Protein AF-A0A7W7WRW4-F1 (afdb_monomer)

Structure (mmCIF, N/CA/C/O backbone):
data_AF-A0A7W7WRW4-F1
#
_entr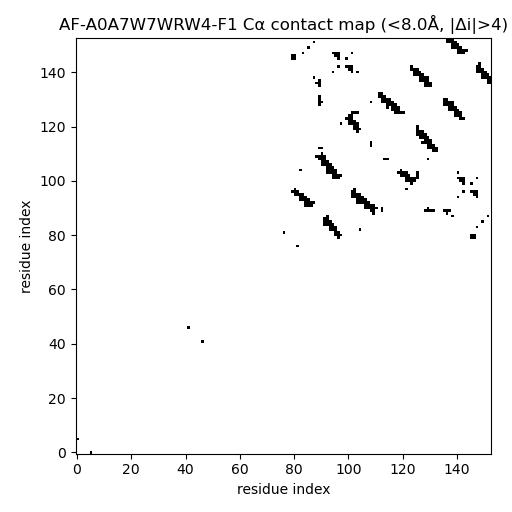y.id   AF-A0A7W7WRW4-F1
#
loop_
_atom_site.group_PDB
_atom_site.id
_atom_site.type_symbol
_atom_site.label_atom_id
_atom_site.label_alt_id
_atom_site.label_comp_id
_atom_site.label_asym_id
_atom_site.label_entity_id
_atom_site.label_seq_id
_atom_site.pdbx_PDB_ins_code
_atom_site.Cartn_x
_atom_site.Cartn_y
_atom_site.Cartn_z
_atom_site.occupancy
_atom_site.B_iso_or_equiv
_atom_site.auth_seq_id
_atom_site.auth_comp_id
_atom_site.auth_asym_id
_atom_site.auth_atom_id
_atom_site.pdbx_PDB_model_num
ATOM 1 N N . MET A 1 1 ? 1.438 12.163 57.488 1.00 60.84 1 MET A N 1
ATOM 2 C CA . MET A 1 1 ? 1.431 11.326 56.265 1.00 60.84 1 MET A CA 1
ATOM 3 C C . MET A 1 1 ? 2.659 10.436 56.265 1.00 60.84 1 MET A C 1
ATOM 5 O O . MET A 1 1 ? 3.763 10.930 56.456 1.00 60.84 1 MET A O 1
ATOM 9 N N . ASN A 1 2 ? 2.464 9.123 56.143 1.00 74.69 2 ASN A N 1
ATOM 10 C CA . ASN A 1 2 ? 3.529 8.139 56.331 1.00 74.69 2 ASN A CA 1
ATOM 11 C C . ASN A 1 2 ? 4.623 8.293 55.270 1.00 74.69 2 ASN A C 1
ATOM 13 O O . ASN A 1 2 ? 4.347 8.205 54.076 1.00 74.69 2 ASN A O 1
ATOM 17 N N . ARG A 1 3 ? 5.879 8.430 55.713 1.00 83.69 3 ARG A N 1
ATOM 18 C CA . ARG A 1 3 ? 7.082 8.480 54.858 1.00 83.69 3 ARG A CA 1
ATOM 19 C C . ARG A 1 3 ? 7.127 7.339 53.833 1.00 83.69 3 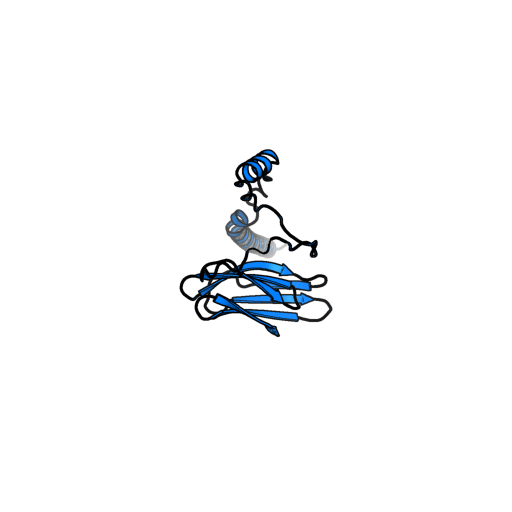ARG A C 1
ATOM 21 O O . ARG A 1 3 ? 7.593 7.524 52.721 1.00 83.69 3 ARG A O 1
ATOM 28 N N . ARG A 1 4 ? 6.573 6.177 54.193 1.00 84.25 4 ARG A N 1
ATOM 29 C CA . ARG A 1 4 ? 6.422 5.004 53.316 1.00 84.25 4 ARG A CA 1
ATOM 30 C C . ARG A 1 4 ? 5.489 5.245 52.124 1.00 84.25 4 ARG A C 1
ATOM 32 O O . ARG A 1 4 ? 5.795 4.788 51.034 1.00 84.25 4 ARG A O 1
ATOM 39 N N . PHE A 1 5 ? 4.395 5.981 52.315 1.00 89.75 5 PHE A N 1
ATOM 40 C CA . PHE A 1 5 ? 3.470 6.321 51.231 1.00 89.75 5 PHE A CA 1
ATOM 41 C C . PHE A 1 5 ? 4.104 7.322 50.260 1.00 89.75 5 PHE A C 1
ATOM 43 O O . PHE A 1 5 ? 4.031 7.132 49.053 1.00 89.75 5 PHE A O 1
ATOM 50 N N . LEU A 1 6 ? 4.813 8.331 50.781 1.00 88.75 6 LEU A N 1
ATOM 51 C CA . LEU A 1 6 ? 5.555 9.284 49.945 1.00 88.75 6 LEU A CA 1
ATOM 52 C C . LEU A 1 6 ? 6.641 8.596 49.106 1.00 88.75 6 LEU A C 1
ATOM 54 O O . LEU A 1 6 ? 6.777 8.899 47.927 1.00 88.75 6 LEU A O 1
ATOM 58 N N . LEU A 1 7 ? 7.371 7.638 49.686 1.00 91.75 7 LEU A N 1
ATOM 59 C CA . LEU A 1 7 ? 8.369 6.855 48.951 1.00 91.75 7 LEU A CA 1
ATOM 60 C C . LEU A 1 7 ? 7.734 5.950 47.885 1.00 91.75 7 LEU A C 1
ATOM 62 O O . LEU A 1 7 ? 8.290 5.823 46.799 1.00 91.75 7 LEU A O 1
ATOM 66 N N . ALA A 1 8 ? 6.566 5.363 48.163 1.00 89.62 8 ALA A N 1
ATOM 67 C CA . ALA A 1 8 ? 5.837 4.556 47.186 1.00 89.62 8 ALA A CA 1
ATOM 68 C C . ALA A 1 8 ? 5.360 5.399 45.991 1.00 89.62 8 ALA A C 1
ATOM 70 O O . ALA A 1 8 ? 5.565 5.006 44.845 1.00 89.62 8 ALA A O 1
ATOM 71 N N . VAL A 1 9 ? 4.795 6.583 46.247 1.00 93.88 9 VAL A N 1
ATOM 72 C CA . VAL A 1 9 ? 4.362 7.514 45.191 1.00 93.88 9 VAL A CA 1
ATOM 73 C C . VAL A 1 9 ? 5.556 8.019 44.379 1.00 93.88 9 VAL A C 1
ATOM 75 O O . VAL A 1 9 ? 5.494 8.036 43.154 1.00 93.88 9 VAL A O 1
ATOM 78 N N . ALA A 1 10 ? 6.664 8.375 45.037 1.00 93.12 10 ALA A N 1
ATOM 79 C CA . ALA A 1 10 ? 7.875 8.821 44.351 1.00 93.12 10 ALA A CA 1
ATOM 80 C C . ALA A 1 10 ? 8.469 7.721 43.457 1.00 93.12 10 ALA A C 1
ATOM 82 O O . ALA A 1 10 ? 8.785 7.980 42.299 1.00 93.12 10 ALA A O 1
ATOM 83 N N . GLY A 1 11 ? 8.567 6.486 43.960 1.00 94.38 11 GLY A N 1
ATOM 84 C CA . GLY A 1 11 ? 9.038 5.349 43.167 1.00 94.38 11 GLY A CA 1
ATOM 85 C C . GLY A 1 11 ? 8.133 5.057 41.969 1.00 94.38 11 GLY A C 1
ATOM 86 O O . GLY A 1 11 ? 8.624 4.813 40.869 1.00 94.38 11 GLY A O 1
ATOM 87 N N . TRP A 1 12 ? 6.815 5.153 42.157 1.00 96.69 12 TRP A N 1
ATOM 88 C CA . TRP A 1 12 ? 5.853 4.968 41.075 1.00 96.69 12 TRP A CA 1
ATOM 89 C C . TRP A 1 12 ? 5.984 6.043 39.986 1.00 96.69 12 TRP A C 1
ATOM 91 O O . TRP A 1 12 ? 6.015 5.709 38.804 1.00 96.69 12 TRP A O 1
ATOM 101 N N . LEU A 1 13 ? 6.149 7.316 40.365 1.00 96.69 13 LEU A N 1
ATOM 102 C CA . LEU A 1 13 ? 6.370 8.407 39.409 1.00 96.69 13 LEU A CA 1
ATOM 103 C C . LEU A 1 13 ? 7.666 8.231 38.612 1.00 96.69 13 LEU A C 1
ATOM 105 O O . LEU A 1 13 ? 7.680 8.482 37.409 1.00 96.69 13 LEU A O 1
ATOM 109 N N . VAL A 1 14 ? 8.740 7.763 39.254 1.00 95.25 14 VAL A N 1
ATOM 110 C CA . VAL A 1 14 ? 10.006 7.467 38.567 1.00 95.25 14 VAL A CA 1
ATOM 111 C C . VAL A 1 14 ? 9.819 6.351 37.538 1.00 95.25 14 VAL A C 1
ATOM 113 O O . VAL A 1 14 ? 10.270 6.491 36.403 1.00 95.25 14 VAL A O 1
ATOM 116 N N . ALA A 1 15 ? 9.116 5.275 37.896 1.00 91.94 15 ALA A N 1
ATOM 117 C CA . ALA A 1 15 ? 8.838 4.174 36.976 1.00 91.94 15 ALA A CA 1
ATOM 118 C C . ALA A 1 15 ? 7.971 4.617 35.784 1.00 91.94 15 ALA A C 1
ATOM 120 O O . ALA A 1 15 ? 8.282 4.289 34.639 1.00 91.94 15 ALA A O 1
ATOM 121 N N . ALA A 1 16 ? 6.923 5.408 36.037 1.00 94.06 16 ALA A N 1
ATOM 122 C CA . ALA A 1 16 ? 6.073 5.967 34.988 1.00 94.06 16 ALA A CA 1
ATOM 123 C C . ALA A 1 16 ? 6.863 6.891 34.043 1.00 94.06 16 ALA A C 1
ATOM 125 O O . ALA A 1 16 ? 6.727 6.809 32.820 1.00 94.06 16 ALA A O 1
ATOM 126 N N . GLY A 1 17 ? 7.738 7.734 34.600 1.00 95.44 17 GLY A N 1
ATOM 127 C CA . GLY A 1 17 ? 8.634 8.592 33.828 1.00 95.44 17 GLY A CA 1
ATOM 128 C C . GLY A 1 17 ? 9.591 7.795 32.941 1.00 95.44 17 GLY A C 1
ATOM 129 O O . GLY A 1 17 ? 9.711 8.092 31.754 1.00 95.44 17 GLY A O 1
ATOM 130 N N . ALA A 1 18 ? 10.211 6.745 33.486 1.00 92.50 18 ALA A N 1
ATOM 131 C CA . ALA A 1 18 ? 11.101 5.866 32.732 1.00 92.50 18 ALA A CA 1
ATOM 132 C C . ALA A 1 18 ? 10.375 5.190 31.558 1.00 92.50 18 ALA A C 1
ATOM 134 O O . ALA A 1 18 ? 10.859 5.253 30.431 1.00 92.50 18 ALA A O 1
ATOM 135 N N . ALA A 1 19 ? 9.183 4.630 31.791 1.00 90.94 19 ALA A N 1
ATOM 136 C CA . ALA A 1 19 ? 8.380 4.002 30.740 1.00 90.94 19 ALA A CA 1
ATOM 137 C C . ALA A 1 19 ? 8.010 4.990 29.616 1.00 90.94 19 ALA A C 1
ATOM 139 O O . ALA A 1 19 ? 8.104 4.661 28.433 1.00 90.94 19 ALA A O 1
ATOM 140 N N . THR A 1 20 ? 7.643 6.222 29.981 1.00 91.50 20 THR A N 1
ATOM 141 C CA . THR A 1 20 ? 7.282 7.274 29.017 1.00 91.50 20 THR A CA 1
ATOM 142 C C . THR A 1 20 ? 8.492 7.699 28.183 1.00 91.50 20 THR A C 1
ATOM 144 O O . THR A 1 20 ? 8.390 7.840 26.964 1.00 91.50 20 THR A O 1
ATOM 147 N N . ALA A 1 21 ? 9.659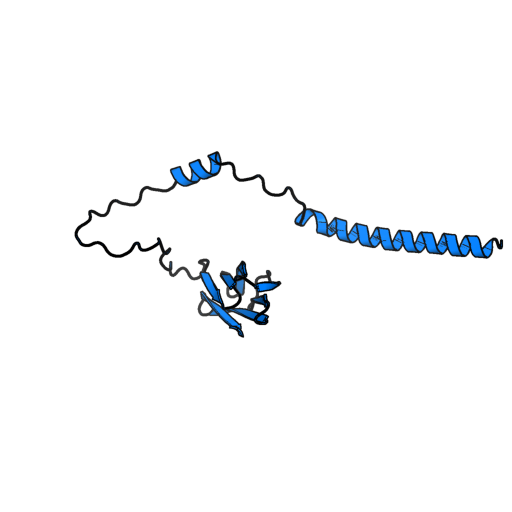 7.848 28.817 1.00 91.50 21 ALA A N 1
ATOM 148 C CA . ALA A 1 21 ? 10.904 8.185 28.134 1.00 91.50 21 ALA A CA 1
ATOM 149 C C . ALA A 1 21 ? 11.322 7.098 27.131 1.00 91.50 21 ALA A C 1
ATOM 151 O O . ALA A 1 21 ? 11.744 7.422 26.024 1.00 91.50 21 ALA A O 1
ATOM 152 N N . THR A 1 22 ? 11.150 5.818 27.474 1.00 89.81 22 THR A N 1
ATOM 153 C CA . THR A 1 22 ? 11.405 4.704 26.548 1.00 89.81 22 THR A CA 1
ATOM 154 C C . THR A 1 22 ? 10.479 4.752 25.331 1.00 89.81 22 THR A C 1
ATOM 156 O O . THR A 1 22 ? 10.948 4.586 24.207 1.00 89.81 22 THR A O 1
ATOM 159 N N . GLY A 1 23 ? 9.188 5.039 25.531 1.00 82.88 23 GLY A N 1
ATOM 160 C CA . GLY A 1 23 ? 8.236 5.212 24.430 1.00 82.88 23 GLY A CA 1
ATOM 161 C C . GLY A 1 23 ? 8.623 6.361 23.494 1.00 82.88 23 GLY A C 1
ATOM 162 O O . GLY A 1 23 ? 8.686 6.176 22.281 1.00 82.88 23 GLY A O 1
ATOM 163 N N . LEU A 1 24 ? 8.966 7.528 24.050 1.00 88.50 24 LEU A N 1
ATOM 164 C CA . LEU A 1 24 ? 9.425 8.681 23.266 1.00 88.50 24 LEU A CA 1
ATOM 165 C C . LEU A 1 24 ? 10.733 8.393 22.514 1.00 88.50 24 LEU A C 1
ATOM 167 O O . LEU A 1 24 ? 10.875 8.801 21.363 1.00 88.50 24 LEU A O 1
ATOM 171 N N . ALA A 1 25 ? 11.667 7.657 23.124 1.00 85.44 25 ALA A N 1
ATOM 172 C CA . ALA A 1 25 ? 12.902 7.245 22.464 1.00 85.44 25 ALA A CA 1
ATOM 173 C C . ALA A 1 25 ? 12.624 6.360 21.238 1.00 85.44 25 ALA A C 1
ATOM 175 O O . ALA A 1 25 ? 13.217 6.588 20.188 1.00 85.44 25 ALA A O 1
ATOM 176 N N . ALA A 1 26 ? 11.681 5.415 21.331 1.00 79.50 26 ALA A N 1
ATOM 177 C CA . ALA A 1 26 ? 11.280 4.584 20.195 1.00 79.50 26 ALA A CA 1
ATOM 178 C C . ALA A 1 26 ? 10.680 5.417 19.046 1.00 79.50 26 ALA A C 1
ATOM 180 O O . ALA A 1 26 ? 11.037 5.215 17.886 1.00 79.50 26 ALA A O 1
ATOM 181 N N . VAL A 1 27 ? 9.837 6.411 19.354 1.00 79.31 27 VAL A N 1
ATOM 182 C CA . VAL A 1 27 ? 9.277 7.327 18.341 1.00 79.31 27 VAL A CA 1
ATOM 183 C C . VAL A 1 27 ? 10.375 8.160 17.673 1.00 79.31 27 VAL A C 1
ATOM 185 O O . VAL A 1 27 ? 10.361 8.331 16.456 1.00 79.31 27 VAL A O 1
ATOM 188 N N . HIS A 1 28 ? 11.366 8.631 18.435 1.00 76.62 28 HIS A N 1
ATOM 189 C CA . HIS A 1 28 ? 12.498 9.382 17.887 1.00 76.62 28 HIS A CA 1
ATOM 190 C C . HIS A 1 28 ? 13.410 8.554 16.971 1.00 76.62 28 HIS A C 1
ATOM 192 O O . HIS A 1 28 ? 14.062 9.141 16.111 1.00 76.62 28 HIS A O 1
ATOM 198 N N . VAL A 1 29 ? 13.443 7.223 17.105 1.00 75.69 29 VAL A N 1
ATOM 199 C CA . VAL A 1 29 ? 14.165 6.342 16.168 1.00 75.69 29 VAL A CA 1
ATOM 200 C C . VAL A 1 29 ? 13.441 6.249 14.818 1.00 75.69 29 VAL 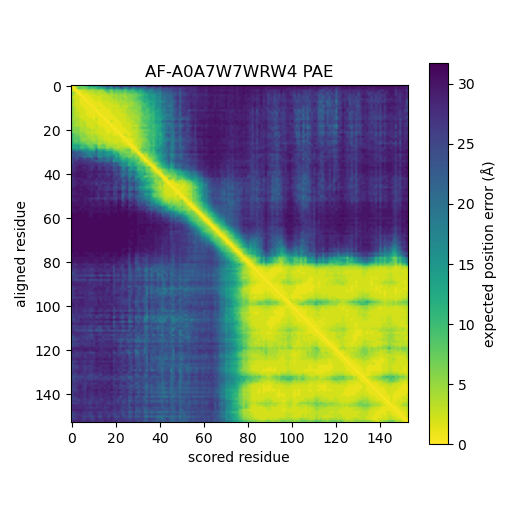A C 1
ATOM 202 O O . VAL A 1 29 ? 14.091 6.149 13.783 1.00 75.69 29 VAL A O 1
ATOM 205 N N . ILE A 1 30 ? 12.107 6.339 14.809 1.00 70.69 30 ILE A N 1
ATOM 206 C CA . ILE A 1 30 ? 11.273 6.193 13.602 1.00 70.69 30 ILE A CA 1
ATOM 207 C C . ILE A 1 30 ? 11.032 7.549 12.902 1.00 70.69 30 ILE A C 1
ATOM 209 O O . ILE A 1 30 ? 10.950 7.627 11.676 1.00 70.69 30 ILE A O 1
ATOM 213 N N . GLY A 1 31 ? 10.961 8.642 13.668 1.00 53.19 31 GLY A N 1
ATOM 214 C CA . GLY A 1 31 ? 10.653 9.999 13.191 1.00 53.19 31 GLY A CA 1
ATOM 215 C C . GLY A 1 31 ? 11.513 10.573 12.046 1.00 53.19 31 GLY A C 1
ATOM 216 O O . GLY A 1 31 ? 10.942 11.252 11.189 1.00 53.19 31 GLY A O 1
ATOM 217 N N . PRO A 1 32 ? 12.833 10.305 11.941 1.00 59.59 32 PRO A N 1
ATOM 218 C CA . PRO A 1 32 ? 13.680 10.909 10.909 1.00 59.59 32 PRO A CA 1
ATOM 219 C C . PRO A 1 32 ? 13.281 10.539 9.473 1.00 59.59 32 PRO A C 1
ATOM 221 O O . PRO A 1 32 ? 13.612 11.278 8.550 1.00 59.59 32 PRO A O 1
ATOM 224 N N . GLY A 1 33 ? 12.565 9.423 9.280 1.00 55.62 33 GLY A N 1
ATOM 225 C CA . GLY A 1 33 ? 12.082 8.985 7.966 1.00 55.62 33 GLY A CA 1
ATOM 226 C C . GLY A 1 33 ? 10.739 9.591 7.541 1.00 55.62 33 GLY A C 1
ATOM 227 O O . GLY A 1 33 ? 10.448 9.623 6.351 1.00 55.62 33 GLY A O 1
ATOM 228 N N . ILE A 1 34 ? 9.931 10.090 8.488 1.00 53.22 34 ILE A N 1
ATOM 229 C CA . ILE A 1 34 ? 8.567 10.594 8.224 1.00 53.22 34 ILE A CA 1
ATOM 230 C C . ILE A 1 34 ? 8.512 12.132 8.226 1.00 53.22 34 ILE A C 1
ATOM 232 O O . ILE A 1 34 ? 7.728 12.714 7.482 1.00 53.22 34 ILE A O 1
ATOM 236 N N . THR A 1 35 ? 9.350 12.806 9.025 1.00 53.66 35 THR A N 1
ATOM 237 C CA . THR A 1 35 ? 9.396 14.282 9.123 1.00 53.66 35 THR A CA 1
ATOM 238 C C . THR A 1 35 ? 10.686 14.890 8.571 1.00 53.66 35 THR A C 1
ATOM 240 O O . THR A 1 35 ? 11.034 16.020 8.922 1.00 53.66 35 THR A O 1
ATOM 243 N N . GLY A 1 36 ? 11.420 14.152 7.729 1.00 52.16 36 GLY A N 1
ATOM 244 C CA . GLY A 1 36 ? 12.439 14.752 6.862 1.00 52.16 36 GLY A CA 1
ATOM 245 C C . GLY A 1 36 ? 11.826 15.910 6.061 1.00 52.16 36 GLY A C 1
ATOM 246 O O . GLY A 1 36 ? 10.606 15.921 5.882 1.00 52.16 36 GLY A O 1
ATOM 247 N N . PRO A 1 37 ? 12.623 16.912 5.643 1.00 50.72 37 PRO A N 1
ATOM 248 C CA . PRO A 1 37 ? 12.115 18.154 5.072 1.00 50.72 37 PRO A CA 1
ATOM 249 C C . PRO A 1 37 ? 11.071 17.841 4.007 1.00 50.72 37 PRO A C 1
ATOM 251 O O . PRO A 1 37 ? 11.370 17.227 2.983 1.00 50.72 37 PRO A O 1
ATOM 254 N N . VAL A 1 38 ? 9.827 18.208 4.316 1.00 51.88 38 VAL A N 1
ATOM 255 C CA . VAL A 1 38 ? 8.690 18.062 3.419 1.00 51.88 38 VAL A CA 1
ATOM 256 C C . VAL A 1 38 ? 9.091 18.772 2.139 1.00 51.88 38 VAL A C 1
ATOM 258 O O . VAL A 1 38 ? 9.327 19.975 2.186 1.00 51.88 38 VAL A O 1
ATOM 261 N N . GLY A 1 39 ? 9.259 17.981 1.077 1.00 49.78 39 GLY A N 1
ATOM 262 C CA . GLY A 1 39 ? 9.590 18.358 -0.292 1.00 49.78 39 GLY A CA 1
ATOM 263 C C . GLY A 1 39 ? 10.125 19.771 -0.480 1.00 49.78 39 GLY A C 1
ATOM 264 O O . GLY A 1 39 ? 9.365 20.738 -0.447 1.00 49.78 39 GLY A O 1
ATOM 265 N N . GLU A 1 40 ? 11.406 19.882 -0.826 1.00 46.25 40 GLU A N 1
ATOM 266 C CA . GLU A 1 40 ? 11.804 20.986 -1.690 1.00 46.25 40 GLU A CA 1
ATOM 267 C C . GLU A 1 40 ? 10.861 20.956 -2.900 1.00 46.25 40 GLU A C 1
ATOM 269 O O . GLU A 1 40 ? 10.892 20.037 -3.720 1.00 46.25 40 GLU A O 1
ATOM 274 N N . VAL A 1 41 ? 9.910 21.891 -2.914 1.00 53.47 41 VAL A N 1
ATOM 275 C CA . VAL A 1 41 ? 8.905 22.011 -3.961 1.00 53.47 41 VAL A CA 1
ATOM 276 C C . VAL A 1 41 ? 9.691 22.181 -5.247 1.00 53.47 41 VAL A C 1
ATOM 278 O O . VAL A 1 41 ? 10.454 23.140 -5.371 1.00 53.47 41 VAL A O 1
ATOM 281 N N . VAL A 1 42 ? 9.562 21.229 -6.172 1.00 57.62 42 VAL A N 1
ATOM 282 C CA . VAL A 1 42 ? 10.256 21.286 -7.461 1.00 57.62 42 VAL A CA 1
ATOM 283 C C . VAL A 1 42 ? 9.925 22.637 -8.090 1.00 57.62 42 VAL A C 1
ATOM 285 O O . VAL A 1 42 ? 8.776 22.898 -8.443 1.00 57.62 42 VAL A O 1
ATOM 288 N N . SER A 1 43 ? 10.917 23.527 -8.151 1.00 61.50 43 SER A N 1
ATOM 289 C CA . SER A 1 43 ? 10.703 24.895 -8.621 1.00 61.50 43 SER A CA 1
ATOM 290 C C . SER A 1 43 ? 10.202 24.882 -10.068 1.00 61.50 43 SER A C 1
ATOM 292 O O . SER A 1 43 ? 10.632 24.050 -10.870 1.00 61.50 43 SER A O 1
ATOM 294 N N . GLU A 1 44 ? 9.321 25.819 -10.435 1.00 59.00 44 GLU A N 1
ATOM 295 C CA . GLU A 1 44 ? 8.810 25.943 -11.814 1.00 59.00 44 GLU A CA 1
ATOM 296 C C . GLU A 1 44 ? 9.943 25.986 -12.850 1.00 59.00 44 GLU A C 1
ATOM 298 O O . GLU A 1 44 ? 9.802 25.467 -13.954 1.00 59.00 44 GLU A O 1
ATOM 303 N N . ALA A 1 45 ? 11.104 26.532 -12.477 1.00 57.78 45 ALA A N 1
ATOM 304 C CA . ALA A 1 45 ? 12.296 26.555 -13.315 1.00 57.78 45 ALA A CA 1
ATOM 305 C C . ALA A 1 45 ? 12.857 25.150 -13.612 1.00 57.78 45 ALA A C 1
ATOM 307 O O . ALA A 1 45 ? 13.322 24.899 -14.725 1.00 57.78 45 ALA A O 1
ATOM 308 N N . ALA A 1 46 ? 12.802 24.225 -12.650 1.00 60.03 46 ALA A N 1
ATOM 309 C CA . ALA A 1 46 ? 13.216 22.837 -12.843 1.00 60.03 46 ALA A CA 1
ATOM 310 C C . ALA A 1 46 ? 12.233 22.075 -13.749 1.00 60.03 46 ALA A C 1
ATOM 312 O O . ALA A 1 46 ? 12.668 21.316 -14.616 1.00 60.03 46 ALA A O 1
ATOM 313 N N . VAL A 1 47 ? 10.928 22.349 -13.621 1.00 66.00 47 VAL A N 1
ATOM 314 C CA . VAL A 1 47 ? 9.884 21.814 -14.513 1.00 66.00 47 VAL A CA 1
ATOM 315 C C . VAL A 1 47 ? 10.035 22.372 -15.932 1.00 66.00 47 VAL A C 1
ATOM 317 O O . VAL A 1 47 ? 10.040 21.623 -16.902 1.00 66.00 47 VAL A O 1
ATOM 320 N N . ALA A 1 48 ? 10.252 23.678 -16.090 1.00 67.69 48 ALA A N 1
ATOM 321 C CA . ALA A 1 48 ? 10.462 24.284 -17.404 1.00 67.69 48 ALA A CA 1
ATOM 322 C C . ALA A 1 48 ? 11.706 23.717 -18.106 1.00 67.69 48 ALA A C 1
ATOM 324 O O . ALA A 1 48 ? 11.701 23.507 -19.318 1.00 67.69 48 ALA A O 1
ATOM 325 N N . ARG A 1 49 ? 12.768 23.422 -17.345 1.00 66.25 49 ARG A N 1
ATOM 326 C CA . ARG A 1 49 ? 13.996 22.828 -17.881 1.00 66.25 49 ARG A CA 1
ATOM 327 C C . ARG A 1 49 ? 13.804 21.374 -18.312 1.00 66.25 49 ARG A C 1
ATOM 329 O O . ARG A 1 49 ? 14.370 20.988 -19.330 1.00 66.25 49 ARG A O 1
ATOM 336 N N . SER A 1 50 ? 13.007 20.586 -17.586 1.00 68.69 50 SER A N 1
ATOM 337 C CA . SER A 1 50 ? 12.682 19.212 -17.991 1.00 68.69 50 SER A CA 1
ATOM 338 C C . SER A 1 50 ? 11.745 19.177 -19.201 1.00 68.69 50 SER A C 1
ATOM 340 O O . SER A 1 50 ? 11.960 18.364 -20.097 1.00 68.69 50 SER A O 1
ATOM 342 N N . LEU A 1 51 ? 10.787 20.109 -19.300 1.00 72.44 51 LEU A N 1
ATOM 343 C CA . LEU A 1 51 ? 9.952 20.268 -20.496 1.00 72.44 51 LEU A CA 1
ATOM 344 C C . LEU A 1 51 ? 10.766 20.713 -21.717 1.00 72.44 51 LEU A C 1
ATOM 346 O O . LEU A 1 51 ? 10.553 20.200 -22.810 1.00 72.44 51 LEU A O 1
ATOM 350 N N . ALA A 1 52 ? 11.707 21.642 -21.548 1.00 67.12 52 ALA A N 1
ATOM 351 C CA . ALA A 1 52 ? 12.550 22.117 -22.645 1.00 67.12 52 ALA A CA 1
ATOM 352 C C . ALA A 1 52 ? 13.577 21.071 -23.115 1.00 67.12 52 ALA A C 1
ATOM 354 O O . ALA A 1 52 ? 14.031 21.128 -24.255 1.00 67.12 52 ALA A O 1
ATOM 355 N N . ALA A 1 53 ? 13.951 20.125 -22.249 1.00 64.19 53 ALA A N 1
ATOM 356 C CA . ALA A 1 53 ? 14.848 19.022 -22.585 1.00 64.19 53 ALA A CA 1
ATOM 357 C C . ALA A 1 53 ? 14.141 17.854 -23.302 1.00 64.19 53 ALA A C 1
ATOM 359 O O . ALA A 1 53 ? 14.820 16.943 -23.778 1.00 64.19 53 ALA A O 1
ATOM 360 N N . ALA A 1 54 ? 12.805 17.865 -23.398 1.00 56.38 54 ALA A N 1
ATOM 361 C CA . ALA A 1 54 ? 12.062 16.867 -24.158 1.00 56.38 54 ALA A CA 1
ATOM 362 C C . ALA A 1 54 ? 12.347 17.030 -25.669 1.00 56.38 54 ALA A C 1
ATOM 364 O O . ALA A 1 54 ? 12.158 18.125 -26.208 1.00 56.38 54 ALA A O 1
ATOM 365 N N . PRO A 1 55 ? 12.793 15.974 -26.381 1.00 55.78 55 PRO A N 1
ATOM 366 C CA . PRO A 1 55 ? 13.014 16.046 -27.821 1.00 55.78 55 PRO A CA 1
ATOM 367 C C . PRO A 1 55 ? 11.710 16.402 -28.549 1.00 55.78 55 PRO A C 1
ATOM 369 O O . PRO A 1 55 ? 10.654 15.875 -28.182 1.00 55.78 55 PRO A O 1
ATOM 372 N N . PRO A 1 56 ? 11.743 17.255 -29.590 1.00 52.75 56 PRO A N 1
ATOM 373 C CA . PRO A 1 56 ? 10.548 17.538 -30.368 1.00 52.75 56 PRO A CA 1
ATOM 374 C C . PRO A 1 56 ? 10.023 16.239 -31.003 1.00 52.75 56 PRO A C 1
ATOM 376 O O . PRO A 1 56 ? 10.821 15.442 -31.508 1.00 52.75 56 PRO A O 1
ATOM 379 N N . PRO A 1 57 ? 8.697 16.008 -31.007 1.00 49.25 57 PRO A N 1
ATOM 380 C CA . PRO A 1 57 ? 8.126 14.878 -31.720 1.00 49.25 57 PRO A CA 1
ATOM 381 C C . PRO A 1 57 ? 8.486 15.000 -33.203 1.00 49.25 57 PRO A C 1
ATOM 383 O O . PRO A 1 57 ? 8.290 16.051 -33.820 1.00 49.25 57 PRO A O 1
ATOM 386 N N . ALA A 1 58 ? 9.033 13.924 -33.772 1.00 47.59 58 ALA A N 1
ATOM 387 C CA . ALA A 1 58 ? 9.312 13.844 -35.197 1.00 47.59 58 ALA A CA 1
ATOM 388 C C . ALA A 1 58 ? 8.027 14.163 -35.976 1.00 47.59 58 ALA A C 1
ATOM 390 O O . ALA A 1 58 ? 6.982 13.547 -35.764 1.00 47.59 58 ALA A O 1
ATOM 391 N N . THR A 1 59 ? 8.093 15.169 -36.845 1.00 41.09 59 THR A N 1
ATOM 392 C CA . THR A 1 59 ? 6.957 15.636 -37.637 1.00 41.09 59 THR A CA 1
ATOM 393 C C . THR A 1 59 ? 6.580 14.567 -38.663 1.00 41.09 59 THR A C 1
ATOM 395 O O . THR A 1 59 ? 7.166 14.492 -39.740 1.00 41.09 59 THR A O 1
ATOM 398 N N . ALA A 1 60 ? 5.602 13.722 -38.337 1.00 48.75 60 ALA A N 1
ATOM 399 C CA . ALA A 1 60 ? 4.900 12.930 -39.336 1.00 48.75 60 ALA A CA 1
ATOM 400 C C . ALA A 1 60 ? 3.959 13.861 -40.117 1.00 48.75 60 ALA A C 1
ATOM 402 O O . ALA A 1 60 ? 3.094 14.525 -39.546 1.00 48.75 60 ALA A O 1
ATOM 403 N N . VAL A 1 61 ? 4.168 13.943 -41.429 1.00 38.72 61 VAL A N 1
ATOM 404 C CA . VAL A 1 61 ? 3.357 14.732 -42.365 1.00 38.72 61 VAL A CA 1
ATOM 405 C C . VAL A 1 61 ? 1.928 14.160 -42.395 1.00 38.72 61 VAL A C 1
ATOM 407 O O . VAL A 1 61 ? 1.779 12.959 -42.630 1.00 38.72 61 VAL A O 1
ATOM 410 N N . PRO A 1 62 ? 0.862 14.953 -42.173 1.00 42.50 62 PRO A N 1
ATOM 411 C CA . PRO A 1 62 ? -0.486 14.413 -42.084 1.00 42.50 62 PRO A CA 1
ATOM 412 C C . PRO A 1 62 ? -1.089 14.229 -43.480 1.00 42.50 62 PRO A C 1
ATOM 414 O O . PRO A 1 62 ? -1.278 15.186 -44.228 1.00 42.50 62 PRO A O 1
ATOM 417 N N . THR A 1 63 ? -1.466 12.997 -43.811 1.00 45.59 63 THR A N 1
ATOM 418 C CA . THR A 1 63 ? -2.522 12.730 -44.796 1.00 45.59 63 THR A CA 1
ATOM 419 C C . THR A 1 63 ? -3.620 11.920 -44.113 1.00 45.59 63 THR A C 1
ATOM 421 O O . THR A 1 63 ? -3.430 10.750 -43.811 1.00 45.59 63 THR A O 1
ATOM 424 N N . GLY A 1 64 ? -4.776 12.557 -43.885 1.00 38.53 64 GLY A N 1
ATOM 425 C CA . GLY A 1 64 ? -6.061 11.865 -43.733 1.00 38.53 64 GLY A CA 1
ATOM 426 C C . GLY A 1 64 ? -6.698 11.807 -42.335 1.00 38.53 64 GLY A C 1
ATOM 427 O O . GLY A 1 64 ? -6.306 11.002 -41.506 1.00 38.53 64 GLY A O 1
ATOM 428 N N . VAL A 1 65 ? -7.810 12.551 -42.211 1.00 41.03 65 VAL A N 1
ATOM 429 C CA . VAL A 1 65 ? -9.026 12.306 -41.392 1.00 41.03 65 VAL A CA 1
ATOM 430 C C . VAL A 1 65 ? -8.957 12.584 -39.867 1.00 41.03 65 VAL A C 1
ATOM 432 O O . VAL A 1 65 ? -8.105 12.036 -39.175 1.00 41.03 65 VAL A O 1
ATOM 435 N N . PRO A 1 66 ? -9.886 13.389 -39.292 1.00 43.53 66 PRO A N 1
ATOM 436 C CA . PRO A 1 66 ? -9.961 13.609 -37.848 1.00 43.53 66 PRO A CA 1
ATOM 437 C C . PRO A 1 66 ? -10.627 12.421 -37.135 1.00 43.53 66 PRO A C 1
ATOM 439 O O . PRO A 1 66 ? -11.833 12.209 -37.256 1.00 43.53 66 PRO A O 1
ATOM 442 N N . GLY A 1 67 ? -9.839 11.665 -36.369 1.00 44.94 67 GLY A N 1
ATOM 443 C CA . GLY A 1 67 ? -10.309 10.768 -35.308 1.00 44.94 67 GLY A CA 1
ATOM 444 C C . GLY A 1 67 ? -10.116 11.409 -33.923 1.00 44.94 67 GLY A C 1
ATOM 445 O O . GLY A 1 67 ? -9.292 12.317 -33.792 1.00 44.94 67 GLY A O 1
ATOM 446 N N . PRO A 1 68 ? -10.876 10.996 -32.889 1.00 44.59 68 PRO A N 1
ATOM 447 C CA . PRO A 1 68 ? -10.822 11.598 -31.553 1.00 44.59 68 PRO A CA 1
ATOM 448 C C . PRO A 1 68 ? -9.407 11.536 -30.944 1.00 44.59 68 PRO A C 1
ATOM 450 O O . PRO A 1 68 ? -8.667 10.592 -31.231 1.00 44.59 68 PRO A O 1
ATOM 453 N N . PRO A 1 69 ? -9.017 12.519 -30.104 1.00 42.59 69 PRO A N 1
ATOM 454 C CA . PRO A 1 69 ? -7.649 12.656 -29.620 1.00 42.59 69 PRO A CA 1
ATOM 455 C C . PRO A 1 69 ? -7.245 11.426 -28.810 1.00 42.59 69 PRO A C 1
ATOM 457 O O . PRO A 1 69 ? -7.726 11.190 -27.702 1.00 42.59 69 PRO A O 1
ATOM 460 N N . THR A 1 70 ? -6.334 10.635 -29.367 1.00 43.47 70 THR A N 1
ATOM 461 C CA . THR A 1 70 ? -5.639 9.594 -28.622 1.00 43.47 70 THR A CA 1
ATOM 462 C C . THR A 1 70 ? -4.707 10.311 -27.652 1.00 43.47 70 THR A C 1
ATOM 464 O O . THR A 1 70 ? -3.749 10.969 -28.057 1.00 43.47 70 THR A O 1
ATOM 467 N N . ARG A 1 71 ? -5.012 10.229 -26.352 1.00 47.66 71 ARG A N 1
ATOM 468 C CA . ARG A 1 71 ? -4.045 10.493 -25.276 1.00 47.66 71 ARG A CA 1
ATOM 469 C C . ARG A 1 71 ? -2.736 9.780 -25.651 1.00 47.66 71 ARG A C 1
ATOM 471 O O . ARG A 1 71 ? -2.842 8.667 -26.170 1.00 47.66 71 ARG A O 1
ATOM 478 N N . PRO A 1 72 ? -1.537 10.336 -25.397 1.00 43.88 72 PRO A N 1
ATOM 479 C CA . PRO A 1 72 ? -0.317 9.553 -25.499 1.00 43.88 72 PRO A CA 1
ATOM 480 C C . PRO A 1 72 ? -0.409 8.447 -24.444 1.00 43.88 72 PRO A C 1
ATOM 482 O O . PRO A 1 72 ? -0.046 8.625 -23.286 1.00 43.88 72 PRO A O 1
ATOM 485 N N . GLY A 1 73 ? -0.997 7.314 -24.820 1.00 42.91 73 GLY A N 1
ATOM 486 C CA . GLY A 1 73 ? -0.682 6.059 -24.189 1.00 42.91 73 GLY A CA 1
ATOM 487 C C . GLY A 1 73 ? 0.786 5.872 -24.493 1.00 42.91 73 GLY A C 1
ATOM 488 O O . GLY A 1 73 ? 1.159 5.763 -25.662 1.00 42.91 73 GLY A O 1
ATOM 489 N N . ALA A 1 74 ? 1.620 5.898 -23.455 1.00 47.25 74 ALA A N 1
ATOM 490 C CA . ALA A 1 74 ? 2.845 5.131 -23.513 1.00 47.25 74 ALA A CA 1
ATOM 491 C C . ALA A 1 74 ? 2.411 3.760 -24.041 1.00 47.25 74 ALA A C 1
ATOM 493 O O . ALA A 1 74 ? 1.628 3.064 -23.389 1.00 47.25 74 ALA A O 1
ATOM 494 N N . GLY A 1 75 ? 2.768 3.455 -25.292 1.00 41.00 75 GLY A N 1
ATOM 495 C CA . GLY A 1 75 ? 2.550 2.119 -25.820 1.00 41.00 75 GLY A CA 1
ATOM 496 C C . GLY A 1 75 ? 3.157 1.141 -24.818 1.00 41.00 75 GLY A C 1
ATOM 497 O O . GLY A 1 75 ? 4.108 1.527 -24.131 1.00 41.00 75 GLY A O 1
ATOM 498 N N . PRO A 1 76 ? 2.619 -0.077 -24.673 1.00 47.06 76 PRO A N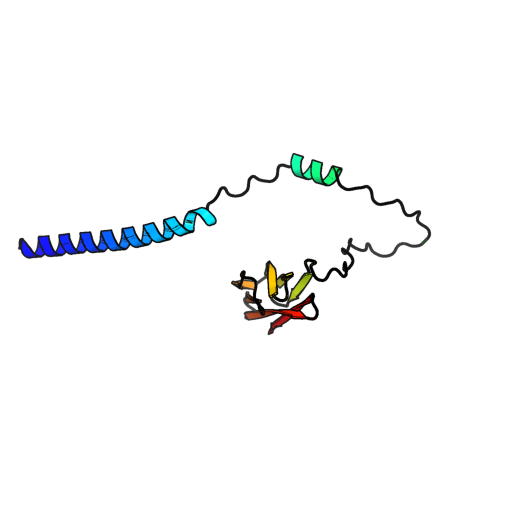 1
ATOM 499 C CA . PRO A 1 76 ? 3.289 -1.078 -23.869 1.00 47.06 76 PRO A CA 1
ATOM 500 C C . PRO A 1 76 ? 4.687 -1.242 -24.463 1.00 47.06 76 PRO A C 1
ATOM 502 O O . PRO A 1 76 ? 4.869 -1.849 -25.514 1.00 47.06 76 PRO A O 1
ATOM 505 N N . THR A 1 77 ? 5.685 -0.630 -23.834 1.00 47.56 77 THR A N 1
ATOM 506 C CA . THR A 1 77 ? 7.043 -1.103 -23.976 1.00 47.56 77 THR A CA 1
ATOM 507 C C . THR A 1 77 ? 6.955 -2.496 -23.392 1.00 47.56 77 THR A C 1
ATOM 509 O O . THR A 1 77 ? 6.700 -2.638 -22.198 1.00 47.56 77 THR A O 1
ATOM 512 N N . ASP A 1 78 ? 7.061 -3.520 -24.238 1.00 53.44 78 ASP A N 1
ATOM 513 C CA . ASP A 1 78 ? 7.174 -4.929 -23.845 1.00 53.44 78 ASP A CA 1
ATOM 514 C C . ASP A 1 78 ? 8.507 -5.179 -23.113 1.00 53.44 78 ASP A C 1
ATOM 516 O O . ASP A 1 78 ? 9.204 -6.162 -23.348 1.00 53.44 78 ASP A O 1
ATOM 520 N N . ASP A 1 79 ? 8.892 -4.253 -22.240 1.00 62.06 79 ASP A N 1
ATOM 521 C CA . ASP A 1 79 ? 9.971 -4.423 -21.303 1.00 62.06 79 ASP A CA 1
ATOM 522 C C . ASP A 1 79 ? 9.377 -5.124 -20.073 1.00 62.06 79 ASP A C 1
ATOM 524 O O . ASP A 1 79 ? 8.483 -4.560 -19.422 1.00 62.06 79 ASP A O 1
ATOM 528 N N . PRO A 1 80 ? 9.826 -6.349 -19.756 1.00 61.28 80 PRO A N 1
ATOM 529 C CA . PRO A 1 80 ? 9.362 -7.087 -18.583 1.00 61.28 80 PRO A CA 1
ATOM 530 C C . PRO A 1 80 ? 9.650 -6.348 -17.262 1.00 61.28 80 PRO A C 1
ATOM 532 O O . PRO A 1 80 ? 9.061 -6.660 -16.233 1.00 61.28 80 PRO A O 1
ATOM 535 N N . ASN A 1 81 ? 10.500 -5.318 -17.275 1.00 66.50 81 ASN A N 1
ATOM 536 C CA . ASN A 1 81 ? 10.829 -4.527 -16.090 1.00 66.50 81 ASN A CA 1
ATOM 537 C C . ASN A 1 81 ? 10.170 -3.135 -16.081 1.00 66.50 81 ASN A C 1
ATOM 539 O O . ASN A 1 81 ? 10.559 -2.279 -15.284 1.00 66.50 81 ASN A O 1
ATOM 543 N N . SER A 1 82 ? 9.200 -2.875 -16.966 1.00 80.94 82 SER A N 1
ATOM 544 C CA . SER A 1 82 ? 8.487 -1.591 -17.003 1.00 80.94 82 SER A CA 1
ATOM 545 C C . SER A 1 82 ? 7.397 -1.477 -15.928 1.00 80.94 82 SER A C 1
ATOM 547 O O . SER A 1 82 ? 6.761 -2.461 -15.545 1.00 80.94 82 SER A O 1
ATOM 549 N N . ASP A 1 83 ? 7.172 -0.249 -15.447 1.00 89.19 83 ASP A N 1
ATOM 550 C CA . ASP A 1 83 ? 6.071 0.067 -14.532 1.00 89.19 83 ASP A CA 1
ATOM 551 C C . ASP A 1 83 ? 4.729 -0.152 -15.224 1.00 89.19 83 ASP A C 1
ATOM 553 O O . ASP A 1 83 ? 4.446 0.436 -16.273 1.00 89.19 83 ASP A O 1
ATOM 557 N N . ARG A 1 84 ? 3.871 -0.968 -14.611 1.00 91.44 84 ARG A N 1
ATOM 558 C CA . ARG A 1 84 ? 2.550 -1.282 -15.145 1.00 91.44 84 ARG A CA 1
ATOM 559 C C . ARG A 1 84 ? 1.455 -0.733 -14.252 1.00 91.44 84 ARG A C 1
ATOM 561 O O . ARG A 1 84 ? 1.370 -1.076 -13.078 1.00 91.44 84 ARG A O 1
ATOM 568 N N . VAL A 1 85 ? 0.580 0.071 -14.849 1.00 94.50 85 VAL A N 1
ATOM 569 C CA . VAL A 1 85 ? -0.628 0.587 -14.199 1.00 94.50 85 VAL A CA 1
ATOM 570 C C . VAL A 1 85 ? -1.770 -0.412 -14.379 1.00 94.50 85 VAL A C 1
ATOM 572 O O . VAL A 1 85 ? -2.042 -0.855 -15.495 1.00 94.50 85 VAL A O 1
ATOM 575 N N . MET A 1 86 ? -2.451 -0.749 -13.288 1.00 94.75 86 MET A N 1
ATOM 576 C CA . MET A 1 86 ? -3.611 -1.638 -13.258 1.00 94.75 86 MET A CA 1
ATOM 577 C C . MET A 1 86 ? -4.748 -0.960 -12.487 1.00 94.75 86 MET A C 1
ATOM 579 O O . MET A 1 86 ? -4.526 -0.318 -11.459 1.00 94.75 86 MET A O 1
ATOM 583 N N . SER A 1 87 ? -5.968 -1.069 -13.009 1.00 95.62 87 SER A N 1
ATOM 584 C CA . SER A 1 87 ? -7.174 -0.502 -12.398 1.00 95.62 87 SER A CA 1
ATOM 585 C C . SER A 1 87 ? -7.973 -1.598 -11.703 1.00 95.62 87 SER A C 1
ATOM 587 O O . SER A 1 87 ? -8.205 -2.648 -12.297 1.00 95.62 87 SER A O 1
ATOM 589 N N . THR A 1 88 ? -8.414 -1.330 -10.479 1.00 95.31 88 THR A N 1
ATOM 590 C CA . THR A 1 88 ? -9.238 -2.215 -9.650 1.00 95.31 88 THR A CA 1
ATOM 591 C C . THR A 1 88 ? -10.498 -1.469 -9.192 1.00 95.31 88 THR A C 1
ATOM 593 O O . THR A 1 88 ? -10.579 -0.245 -9.344 1.00 95.31 88 THR A O 1
ATOM 596 N N . PRO A 1 89 ? -11.504 -2.156 -8.626 1.00 94.00 89 PRO A N 1
ATOM 597 C CA . PRO A 1 89 ? -12.683 -1.484 -8.076 1.00 94.00 89 PRO A CA 1
ATOM 598 C C . PRO A 1 89 ? -12.349 -0.499 -6.942 1.00 94.00 89 PRO A C 1
ATOM 600 O O . PRO A 1 89 ? -13.008 0.530 -6.809 1.00 94.00 89 PRO A O 1
ATOM 603 N N . GLY A 1 90 ? -11.311 -0.795 -6.152 1.00 92.50 90 GLY A N 1
ATOM 604 C CA . GLY A 1 90 ? -10.879 0.018 -5.013 1.00 92.50 90 GLY A CA 1
ATOM 605 C C . GLY A 1 90 ? -9.934 1.167 -5.369 1.00 92.50 90 GLY A C 1
ATOM 606 O O . GLY A 1 90 ? -9.759 2.074 -4.555 1.00 92.50 90 GLY A O 1
ATOM 607 N N . GLY A 1 91 ? -9.335 1.174 -6.566 1.00 95.38 91 GLY A N 1
ATOM 608 C CA . GLY A 1 91 ? -8.367 2.194 -6.963 1.00 95.38 91 GLY A CA 1
ATOM 609 C C . GLY A 1 91 ? -7.507 1.828 -8.168 1.00 95.38 91 GLY A C 1
ATOM 610 O O . GLY A 1 91 ? -7.866 1.019 -9.019 1.00 95.38 91 GLY A O 1
ATOM 611 N N . THR A 1 92 ? -6.343 2.456 -8.263 1.00 96.12 92 THR A N 1
ATOM 612 C CA . THR A 1 92 ? -5.308 2.108 -9.242 1.00 96.12 92 THR A CA 1
ATOM 613 C C . THR A 1 92 ? -4.024 1.741 -8.527 1.00 96.12 92 THR A C 1
ATOM 615 O O . THR A 1 92 ? -3.649 2.405 -7.561 1.00 96.12 92 THR A O 1
ATOM 618 N N . VAL A 1 93 ? -3.328 0.735 -9.036 1.00 96.06 93 VAL A N 1
ATOM 619 C CA . VAL A 1 93 ? -2.043 0.258 -8.519 1.00 96.06 93 VAL A CA 1
ATOM 620 C C . VAL A 1 93 ? -1.014 0.252 -9.644 1.00 96.06 93 VAL A C 1
ATOM 622 O O . VAL A 1 93 ? -1.334 -0.031 -10.800 1.00 96.06 93 VAL A O 1
ATOM 625 N N . VAL A 1 94 ? 0.222 0.606 -9.314 1.00 95.75 94 VAL A N 1
ATOM 626 C CA . VAL A 1 94 ? 1.369 0.585 -10.218 1.00 95.75 94 VAL A CA 1
ATOM 627 C C . VAL A 1 94 ? 2.391 -0.367 -9.640 1.00 95.75 94 VAL A C 1
ATOM 629 O O . VAL A 1 94 ? 2.830 -0.181 -8.506 1.00 95.75 94 VAL A O 1
ATOM 632 N N . ALA A 1 95 ? 2.773 -1.368 -10.419 1.00 95.00 95 ALA A N 1
ATOM 633 C CA . ALA A 1 95 ? 3.702 -2.396 -9.981 1.00 95.00 95 ALA A CA 1
ATOM 634 C C . ALA A 1 95 ? 4.787 -2.649 -11.024 1.00 95.00 95 ALA A C 1
ATOM 636 O O . ALA A 1 95 ? 4.614 -2.349 -12.208 1.00 95.00 95 ALA A O 1
ATOM 637 N N . ARG A 1 96 ? 5.890 -3.232 -10.566 1.00 93.25 96 ARG A N 1
ATOM 638 C CA . ARG A 1 96 ? 7.037 -3.634 -11.378 1.00 93.25 96 ARG A CA 1
ATOM 639 C C . ARG A 1 96 ? 7.513 -5.010 -10.934 1.00 93.25 96 ARG A C 1
ATOM 641 O O . ARG A 1 96 ? 7.504 -5.293 -9.744 1.00 93.25 96 ARG A O 1
ATOM 648 N N . CYS A 1 97 ? 7.962 -5.835 -11.873 1.00 93.19 97 CYS A N 1
ATOM 649 C CA . CYS A 1 97 ? 8.660 -7.074 -11.544 1.00 93.19 97 CYS A CA 1
ATOM 650 C C . CYS A 1 97 ? 10.162 -6.817 -11.380 1.00 93.19 97 CYS A C 1
ATOM 652 O O . CYS A 1 97 ? 10.773 -6.165 -12.226 1.00 93.19 97 CYS A O 1
ATOM 654 N N . LEU A 1 98 ? 10.749 -7.333 -10.304 1.00 88.88 98 LEU A N 1
ATOM 655 C CA . LEU A 1 98 ? 12.176 -7.285 -9.994 1.00 88.88 98 LEU A CA 1
ATOM 656 C C . LEU A 1 98 ? 12.635 -8.702 -9.662 1.00 88.88 98 LEU A C 1
ATOM 658 O O . LEU A 1 98 ? 12.190 -9.276 -8.682 1.00 88.88 98 LEU A O 1
ATOM 662 N N . GLU A 1 99 ? 13.478 -9.293 -10.510 1.00 84.75 99 GLU A N 1
ATOM 663 C CA . GLU A 1 99 ? 14.079 -10.621 -10.268 1.00 84.75 99 GLU A CA 1
ATOM 664 C C . GLU A 1 99 ? 13.076 -11.761 -9.956 1.00 84.75 99 GLU A C 1
ATOM 666 O O . GLU A 1 99 ? 13.451 -12.804 -9.433 1.00 84.75 99 GLU A O 1
ATOM 671 N N . GLY A 1 100 ? 11.806 -11.601 -10.350 1.00 81.00 100 GLY A N 1
ATOM 672 C CA . GLY A 1 100 ? 10.727 -12.566 -10.098 1.00 81.00 100 GLY A CA 1
ATOM 673 C C . GLY A 1 100 ? 9.801 -12.198 -8.935 1.00 81.00 100 GLY A C 1
ATOM 674 O O . GLY A 1 100 ? 8.724 -12.779 -8.832 1.00 81.00 100 GLY A O 1
ATOM 675 N N . GLU A 1 101 ? 10.170 -11.205 -8.131 1.00 89.00 101 GLU A N 1
ATOM 676 C CA . GLU A 1 101 ? 9.336 -10.585 -7.100 1.00 89.00 101 GLU A CA 1
ATOM 677 C C . GLU A 1 101 ? 8.557 -9.407 -7.693 1.00 89.00 101 GLU A C 1
ATOM 679 O O . GLU A 1 101 ? 8.979 -8.781 -8.674 1.00 89.00 101 GLU A O 1
ATOM 684 N N . VAL A 1 102 ? 7.402 -9.093 -7.115 1.00 93.88 102 VAL A N 1
ATOM 685 C CA . VAL A 1 102 ? 6.627 -7.909 -7.471 1.00 93.88 102 VAL A CA 1
ATOM 686 C C . VAL A 1 102 ? 6.915 -6.796 -6.471 1.00 93.88 102 VAL A C 1
ATOM 688 O O . VAL A 1 102 ? 6.872 -6.987 -5.264 1.00 93.88 102 VAL A O 1
ATOM 691 N N . LEU A 1 103 ? 7.206 -5.606 -6.983 1.00 93.44 103 LEU A N 1
ATOM 692 C CA . LEU 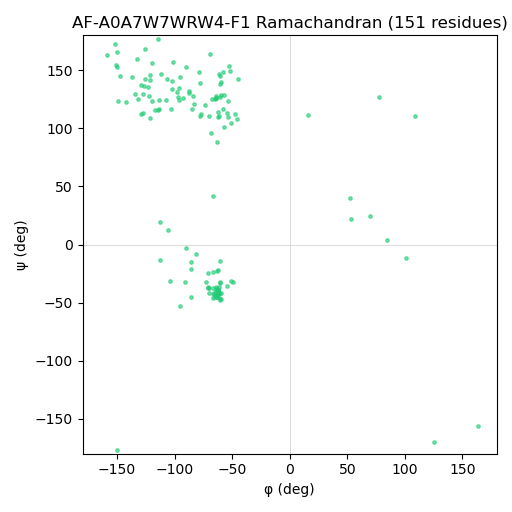A 1 103 ? 7.305 -4.378 -6.210 1.00 93.44 103 LEU A CA 1
ATOM 693 C C . LEU A 1 103 ? 6.091 -3.509 -6.520 1.00 93.44 103 LEU A C 1
ATOM 695 O O . LEU A 1 103 ? 5.858 -3.130 -7.673 1.00 93.44 103 LEU A O 1
ATOM 699 N N . LEU A 1 104 ? 5.360 -3.128 -5.478 1.00 94.25 104 LEU A N 1
ATOM 700 C CA . LEU A 1 104 ? 4.361 -2.075 -5.567 1.00 94.25 104 LEU A CA 1
ATOM 701 C C . LEU A 1 104 ? 5.053 -0.705 -5.575 1.00 94.25 104 LEU A C 1
ATOM 703 O O . LEU A 1 104 ? 5.634 -0.266 -4.587 1.00 94.25 104 LEU A O 1
ATOM 707 N N . VAL A 1 105 ? 4.970 -0.013 -6.709 1.00 94.69 105 VAL A N 1
ATOM 708 C CA . VAL A 1 105 ? 5.628 1.281 -6.942 1.00 94.69 105 VAL A CA 1
ATOM 709 C C . VAL A 1 105 ? 4.769 2.433 -6.431 1.00 94.69 105 VAL A C 1
ATOM 711 O O . VAL A 1 105 ? 5.269 3.361 -5.799 1.00 94.69 105 VAL A O 1
ATOM 714 N N . SER A 1 106 ? 3.468 2.405 -6.726 1.00 94.38 106 SER A N 1
ATOM 715 C CA . SER A 1 106 ? 2.515 3.396 -6.219 1.00 94.38 106 SER A CA 1
ATOM 716 C C . SER A 1 106 ? 1.081 2.878 -6.261 1.00 94.38 106 SER A C 1
ATOM 718 O O . SER A 1 106 ? 0.773 1.911 -6.953 1.00 94.38 106 SER A O 1
ATOM 720 N N . TRP A 1 107 ? 0.188 3.526 -5.519 1.00 96.31 107 TRP A N 1
ATOM 721 C CA . TRP A 1 107 ? -1.237 3.213 -5.504 1.00 96.31 107 TRP A CA 1
ATOM 722 C C . TRP A 1 107 ? -2.052 4.475 -5.206 1.00 96.31 107 TRP A C 1
ATOM 724 O O . TRP A 1 107 ? -1.576 5.406 -4.555 1.00 96.31 107 TRP A O 1
ATOM 734 N N . ALA A 1 108 ? -3.292 4.505 -5.684 1.00 95.81 108 ALA A N 1
ATOM 735 C CA . ALA A 1 108 ? -4.226 5.600 -5.464 1.00 95.81 108 ALA A CA 1
ATOM 736 C C . ALA A 1 108 ? -5.644 5.044 -5.257 1.00 95.81 108 ALA A C 1
ATOM 738 O O . ALA A 1 108 ? -6.139 4.348 -6.147 1.00 95.81 108 ALA A O 1
ATOM 739 N N . PRO A 1 109 ? -6.308 5.333 -4.121 1.00 96.56 109 PRO A N 1
ATOM 740 C CA . PRO A 1 109 ? -7.692 4.928 -3.897 1.00 96.56 109 PRO A CA 1
ATOM 741 C C . PRO A 1 109 ? -8.658 5.539 -4.909 1.00 96.56 109 PRO A C 1
ATOM 743 O O . PRO A 1 109 ? -8.506 6.688 -5.333 1.00 96.56 109 PRO A O 1
ATOM 746 N N . ALA A 1 110 ? -9.697 4.783 -5.244 1.00 93.38 110 ALA A N 1
ATOM 747 C CA . ALA A 1 110 ? -10.866 5.295 -5.930 1.00 93.38 110 ALA A CA 1
ATOM 748 C C . ALA A 1 110 ? -11.677 6.214 -5.005 1.00 93.38 110 ALA A C 1
ATOM 750 O O . ALA A 1 110 ? -11.539 6.229 -3.781 1.00 93.38 110 ALA A O 1
ATOM 751 N N . GLN A 1 111 ? -12.56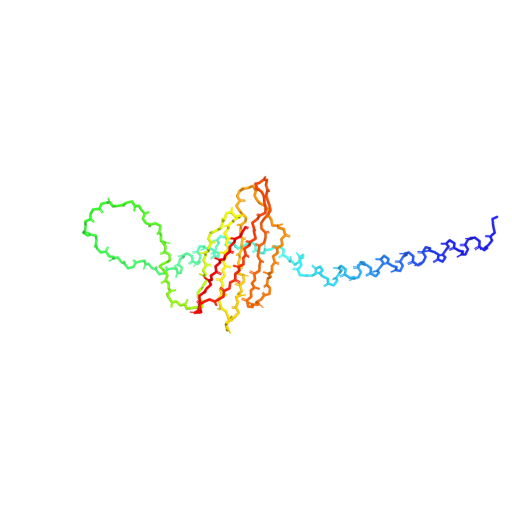6 6.994 -5.610 1.00 94.44 111 GLN A N 1
ATOM 752 C CA . GLN A 1 111 ? -13.427 7.926 -4.887 1.00 94.44 111 GLN A CA 1
ATOM 753 C C . GLN A 1 111 ? -14.312 7.151 -3.897 1.00 94.44 111 GLN A C 1
ATOM 755 O O . GLN A 1 111 ? -15.013 6.223 -4.295 1.00 94.44 111 GLN A O 1
ATOM 760 N N . GLY A 1 112 ? -14.299 7.539 -2.619 1.00 91.50 112 GLY A N 1
ATOM 761 C CA . GLY A 1 112 ? -15.070 6.858 -1.570 1.00 91.50 112 GLY A CA 1
ATOM 762 C C . GLY A 1 112 ? -14.392 5.625 -0.957 1.00 91.50 112 GLY A C 1
ATOM 763 O O . GLY A 1 112 ? -14.998 4.996 -0.088 1.00 91.50 112 GLY A O 1
ATOM 764 N N . TYR A 1 113 ? -13.155 5.323 -1.362 1.00 94.38 113 TYR A N 1
ATOM 765 C CA . TYR A 1 113 ? -12.279 4.328 -0.746 1.00 94.38 113 TYR A CA 1
ATOM 766 C C . TYR A 1 113 ? -11.077 5.007 -0.074 1.00 94.38 113 TYR A C 1
ATOM 768 O O . TYR A 1 113 ? -10.576 6.037 -0.526 1.00 94.38 113 TYR A O 1
ATOM 776 N N . GLY A 1 114 ? -10.612 4.420 1.021 1.00 93.38 114 GLY A N 1
ATOM 777 C CA . GLY A 1 114 ? -9.362 4.721 1.704 1.00 93.38 114 GLY A CA 1
ATOM 778 C C . GLY A 1 114 ? -8.400 3.538 1.634 1.00 93.38 114 GLY A C 1
ATOM 779 O O . GLY A 1 114 ? -8.731 2.476 1.109 1.00 93.38 114 GLY A O 1
ATOM 780 N N . ILE A 1 115 ? -7.196 3.734 2.167 1.00 95.81 115 ILE A N 1
ATOM 781 C CA . ILE A 1 115 ? -6.208 2.664 2.327 1.00 95.81 115 ILE A CA 1
ATOM 782 C C . ILE A 1 115 ? -6.364 2.053 3.708 1.00 95.81 115 ILE A C 1
ATOM 784 O O . ILE A 1 115 ? -6.293 2.776 4.702 1.00 95.81 115 ILE A O 1
ATOM 788 N N . LYS A 1 116 ? -6.532 0.733 3.750 1.00 93.12 116 LYS A N 1
ATOM 789 C CA . LYS A 1 116 ? -6.526 -0.044 4.987 1.00 93.12 116 LYS A CA 1
ATOM 790 C C . LYS A 1 116 ? -5.141 -0.620 5.259 1.00 93.12 116 LYS A C 1
ATOM 792 O O . LYS A 1 116 ? -4.583 -0.380 6.325 1.00 93.12 116 LYS A O 1
ATOM 797 N N . GLU A 1 117 ? -4.581 -1.322 4.278 1.00 91.31 117 GLU A N 1
ATOM 798 C CA . GLU A 1 117 ? -3.317 -2.053 4.403 1.00 91.31 117 GLU A CA 1
ATOM 799 C C . GLU A 1 117 ? -2.567 -2.064 3.068 1.00 91.31 117 GLU A C 1
ATOM 801 O O . GLU A 1 117 ? -3.191 -2.039 2.005 1.00 91.31 117 GLU A O 1
ATOM 806 N N . VAL A 1 118 ? -1.235 -2.009 3.127 1.00 94.44 118 VAL A N 1
ATOM 807 C CA . VAL A 1 118 ? -0.348 -1.994 1.957 1.00 94.44 118 VAL A CA 1
ATOM 808 C C . VAL A 1 118 ? 0.966 -2.668 2.309 1.00 94.44 118 VAL A C 1
ATOM 810 O O . VAL A 1 118 ? 1.699 -2.163 3.167 1.00 94.44 118 VAL A O 1
ATOM 813 N N . ASP A 1 119 ? 1.312 -3.685 1.534 1.00 90.00 119 ASP A N 1
ATOM 814 C CA . ASP A 1 119 ? 2.653 -4.245 1.490 1.00 90.00 119 ASP A CA 1
ATOM 815 C C . ASP A 1 119 ? 3.522 -3.421 0.536 1.00 90.00 119 ASP A C 1
ATOM 817 O O . ASP A 1 119 ? 3.154 -3.125 -0.604 1.00 90.00 119 ASP A O 1
ATOM 821 N N . ARG A 1 120 ? 4.683 -2.976 1.022 1.00 84.56 120 ARG A N 1
ATOM 822 C CA . ARG A 1 120 ? 5.634 -2.157 0.240 1.00 84.56 120 ARG A CA 1
ATOM 823 C C . ARG A 1 120 ? 6.935 -2.873 -0.062 1.00 84.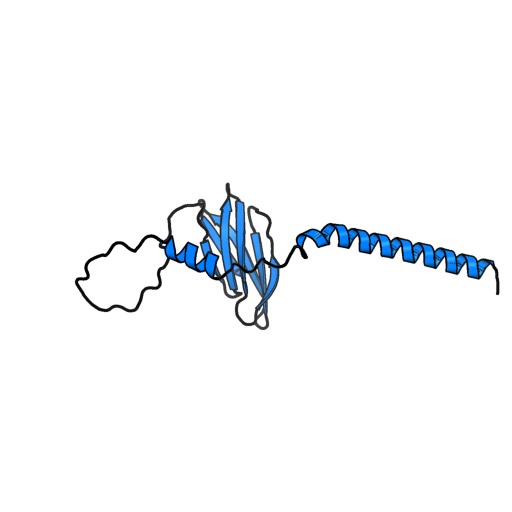56 120 ARG A C 1
ATOM 825 O O . ARG A 1 120 ? 7.737 -2.370 -0.847 1.00 84.56 120 ARG A O 1
ATOM 832 N N . GLU A 1 121 ? 7.170 -3.984 0.614 1.00 87.56 121 GLU A N 1
ATOM 833 C CA . GLU A 1 121 ? 8.363 -4.782 0.410 1.00 87.56 121 GLU A CA 1
ATOM 834 C C . GLU A 1 121 ? 8.183 -5.603 -0.873 1.00 87.56 121 GLU A C 1
ATOM 836 O O . GLU A 1 121 ? 7.075 -6.075 -1.134 1.00 87.56 121 GLU A O 1
ATOM 841 N N . PRO A 1 122 ? 9.222 -5.728 -1.714 1.00 90.06 122 PRO A N 1
ATOM 842 C CA . PRO A 1 122 ? 9.205 -6.694 -2.800 1.00 90.06 122 PRO A CA 1
ATOM 843 C C . PRO A 1 122 ? 8.983 -8.101 -2.243 1.00 90.06 122 PRO A C 1
ATOM 845 O O . PRO A 1 122 ? 9.693 -8.510 -1.328 1.00 90.06 122 PRO A O 1
ATOM 848 N N . ASP A 1 123 ? 8.014 -8.822 -2.797 1.00 90.88 123 ASP A N 1
ATOM 849 C CA . ASP A 1 123 ? 7.762 -10.225 -2.463 1.00 90.88 123 ASP A CA 1
ATOM 850 C C . ASP A 1 123 ? 7.130 -10.951 -3.663 1.00 90.88 123 ASP A C 1
ATOM 852 O O . ASP A 1 123 ? 6.775 -10.338 -4.674 1.00 90.88 123 ASP A O 1
ATOM 856 N N . ALA A 1 124 ? 6.977 -12.272 -3.584 1.00 90.31 124 ALA A N 1
ATOM 857 C CA . ALA A 1 124 ? 6.286 -13.067 -4.595 1.00 90.31 124 ALA A CA 1
ATOM 858 C C . ALA A 1 124 ? 4.815 -12.642 -4.774 1.00 90.31 124 ALA A C 1
ATOM 860 O O . ALA A 1 124 ? 4.291 -12.713 -5.891 1.00 90.31 124 ALA A O 1
ATOM 861 N N . HIS A 1 125 ? 4.170 -12.201 -3.688 1.00 91.81 125 HIS A N 1
ATOM 862 C CA . HIS A 1 125 ? 2.830 -11.624 -3.693 1.00 91.81 125 HIS A CA 1
ATOM 863 C C . HIS A 1 125 ? 2.821 -10.365 -2.834 1.00 91.81 125 HIS A C 1
ATOM 865 O O . HIS A 1 125 ? 3.269 -10.396 -1.696 1.00 91.81 125 HIS A O 1
ATOM 871 N N . VAL A 1 126 ? 2.303 -9.267 -3.374 1.00 95.19 126 VAL A N 1
ATOM 872 C CA . VAL A 1 126 ? 2.208 -7.991 -2.654 1.00 95.19 126 VAL A CA 1
ATOM 873 C C . VAL A 1 126 ? 0.759 -7.558 -2.621 1.00 95.19 126 VAL A C 1
ATOM 875 O O . VAL A 1 126 ? 0.119 -7.488 -3.674 1.00 95.19 126 VAL A O 1
ATOM 878 N N . GLN A 1 127 ? 0.251 -7.253 -1.431 1.00 94.75 127 GLN A N 1
ATOM 879 C CA . GLN A 1 127 ? -1.154 -6.948 -1.243 1.00 94.75 127 GLN A CA 1
ATOM 880 C C . GLN A 1 127 ? -1.410 -5.456 -1.005 1.00 94.75 127 GLN A C 1
ATOM 882 O O . GLN A 1 127 ? -0.653 -4.742 -0.341 1.00 94.75 127 GLN A O 1
ATOM 887 N N . VAL A 1 128 ? -2.517 -4.967 -1.562 1.00 96.19 128 VAL A N 1
ATOM 888 C CA . VAL A 1 128 ? -3.072 -3.642 -1.276 1.00 96.19 128 VAL A CA 1
ATOM 889 C C . VAL A 1 128 ? -4.552 -3.771 -0.990 1.00 96.19 128 VAL A C 1
ATOM 891 O O . VAL A 1 128 ? -5.320 -4.222 -1.836 1.00 96.19 128 VAL A O 1
ATOM 894 N N . THR A 1 129 ? -4.966 -3.262 0.161 1.00 96.44 129 THR A N 1
ATOM 895 C CA . THR A 1 129 ? -6.351 -3.332 0.602 1.00 96.44 129 THR A CA 1
ATOM 896 C C . THR A 1 129 ? -6.969 -1.945 0.656 1.00 96.44 129 THR A C 1
ATOM 898 O O . THR A 1 129 ? -6.571 -1.078 1.446 1.00 96.44 129 THR A O 1
ATOM 901 N N . PHE A 1 130 ? -7.984 -1.745 -0.180 1.00 95.94 130 PHE A N 1
ATOM 902 C CA . PHE A 1 130 ? -8.811 -0.547 -0.210 1.00 95.94 130 PHE A CA 1
ATOM 903 C C . PHE A 1 130 ? -10.088 -0.783 0.600 1.00 95.94 130 PHE A C 1
ATOM 905 O O . PHE A 1 130 ? -10.745 -1.804 0.438 1.00 95.94 130 PHE A O 1
ATOM 912 N N . GLU A 1 131 ? -10.485 0.164 1.445 1.00 97.00 131 GLU A N 1
ATOM 913 C CA . GLU A 1 131 ? -11.711 0.064 2.250 1.00 97.00 131 GLU A CA 1
ATOM 914 C C . GLU A 1 131 ? -12.578 1.304 2.054 1.00 97.00 131 GLU A C 1
ATOM 916 O O . GLU A 1 131 ? -12.099 2.430 2.159 1.00 97.00 131 GLU A O 1
ATOM 921 N N . GLY A 1 132 ? -13.860 1.115 1.762 1.00 93.38 132 GLY A N 1
ATOM 922 C CA . GLY A 1 132 ? -14.790 2.205 1.505 1.00 93.38 132 GLY A CA 1
ATOM 923 C C . GLY A 1 132 ? -16.220 1.879 1.908 1.00 93.38 132 GLY A C 1
ATOM 924 O O . GLY A 1 132 ? -16.536 0.803 2.409 1.00 93.38 132 GLY A O 1
ATOM 925 N N . VAL A 1 133 ? -17.126 2.819 1.638 1.00 88.06 133 VAL A N 1
ATOM 926 C CA . VAL A 1 133 ? -18.560 2.670 1.965 1.00 88.06 133 VAL A CA 1
ATOM 927 C C . VAL A 1 133 ? -19.239 1.516 1.221 1.00 88.06 133 VAL A C 1
ATOM 929 O O . VAL A 1 133 ? -20.271 1.022 1.664 1.00 88.06 133 VAL A O 1
ATOM 932 N N . ALA A 1 134 ? -18.669 1.103 0.088 1.00 88.00 134 ALA A N 1
ATOM 933 C CA . ALA A 1 134 ? -19.149 -0.006 -0.727 1.00 88.00 134 ALA A CA 1
ATOM 934 C C . ALA A 1 134 ? -18.529 -1.363 -0.335 1.00 88.00 134 ALA A C 1
ATOM 936 O O . ALA A 1 134 ? -18.918 -2.378 -0.905 1.00 88.00 134 ALA A O 1
ATOM 937 N N . GLY A 1 135 ? -17.601 -1.390 0.630 1.00 92.25 135 GLY A N 1
ATOM 938 C CA . GLY A 1 135 ? -16.920 -2.598 1.099 1.00 92.25 135 GLY A CA 1
ATOM 939 C C . GLY A 1 135 ? -15.394 -2.498 1.048 1.00 92.25 135 GLY A C 1
ATOM 940 O O . GLY A 1 135 ? -14.829 -1.425 0.825 1.00 92.25 135 GLY A O 1
ATOM 941 N N . GLN A 1 136 ? -14.740 -3.637 1.264 1.00 95.31 136 GLN A N 1
ATOM 942 C CA . GLN A 1 136 ? -13.297 -3.818 1.106 1.00 95.31 136 GLN A CA 1
ATOM 943 C C . GLN A 1 136 ? -13.008 -4.383 -0.291 1.00 95.31 136 GLN A C 1
ATOM 945 O O . GLN A 1 136 ? -13.808 -5.155 -0.806 1.00 95.31 136 GLN A O 1
ATOM 950 N N . VAL A 1 137 ? -11.894 -3.967 -0.890 1.00 96.56 137 VAL A N 1
ATOM 951 C CA . VAL A 1 137 ? -11.335 -4.533 -2.120 1.00 96.56 137 VAL A CA 1
ATOM 952 C C . VAL A 1 137 ? -9.890 -4.882 -1.828 1.00 96.56 137 VAL A C 1
ATOM 954 O O . VAL A 1 137 ? -9.071 -3.992 -1.580 1.00 96.56 137 VAL A O 1
ATOM 957 N N . GLU A 1 138 ? -9.594 -6.169 -1.841 1.00 96.75 138 GLU A N 1
ATOM 958 C CA . GLU A 1 138 ? -8.256 -6.700 -1.615 1.00 96.75 138 GLU A CA 1
ATOM 959 C C . GLU A 1 138 ? -7.608 -6.967 -2.968 1.00 96.75 138 GLU A C 1
ATOM 961 O O . GLU A 1 138 ? -8.217 -7.582 -3.837 1.00 96.75 138 GLU A O 1
ATOM 966 N N . VAL A 1 139 ? -6.415 -6.424 -3.198 1.00 97.06 139 VAL A N 1
ATOM 967 C CA . VAL A 1 139 ? -5.706 -6.538 -4.473 1.00 97.06 139 VAL A CA 1
ATOM 968 C C . VAL A 1 139 ? -4.408 -7.290 -4.251 1.00 97.06 139 VAL A C 1
ATOM 970 O O . VAL A 1 139 ? -3.502 -6.764 -3.611 1.00 97.06 139 VAL A O 1
ATOM 973 N N . ASP A 1 140 ? -4.301 -8.465 -4.858 1.00 96.75 140 ASP A N 1
ATOM 974 C CA . ASP A 1 140 ? -3.089 -9.274 -4.877 1.00 96.75 140 ASP A CA 1
ATOM 975 C C . ASP A 1 140 ? -2.310 -9.022 -6.162 1.00 96.75 140 ASP A C 1
ATOM 977 O O . ASP A 1 140 ? -2.815 -9.190 -7.278 1.00 96.75 140 ASP A O 1
ATOM 981 N N . LEU A 1 141 ? -1.053 -8.629 -6.004 1.00 95.81 141 LEU A N 1
ATOM 982 C CA . LEU A 1 141 ? -0.116 -8.427 -7.095 1.00 95.81 141 LEU A CA 1
ATOM 983 C C . LEU A 1 141 ? 0.842 -9.608 -7.181 1.00 95.81 141 LEU A C 1
ATOM 985 O O . LEU A 1 141 ? 1.309 -10.105 -6.165 1.00 95.81 141 LEU A O 1
ATOM 989 N N . SER A 1 142 ? 1.168 -10.029 -8.400 1.00 94.56 142 SER A N 1
ATOM 990 C CA . SER A 1 142 ? 2.160 -11.077 -8.663 1.00 94.56 142 SER A CA 1
ATOM 991 C C . SER A 1 142 ? 2.857 -10.859 -10.005 1.00 94.56 142 SER A C 1
ATOM 993 O O . SER A 1 142 ? 2.404 -10.080 -10.848 1.00 94.56 142 SER A O 1
ATOM 995 N N . CYS A 1 143 ? 3.968 -11.560 -10.226 1.00 93.94 143 CYS A N 1
ATOM 996 C CA . CYS A 1 143 ? 4.690 -11.543 -11.495 1.00 93.94 143 CYS A CA 1
ATOM 997 C C . CYS A 1 143 ? 4.415 -12.809 -12.314 1.00 93.94 143 CYS A C 1
ATOM 999 O O . CYS A 1 143 ? 4.811 -13.910 -11.943 1.00 93.94 143 CYS A O 1
ATOM 1001 N N . VAL A 1 144 ? 3.794 -12.648 -13.486 1.00 91.50 144 VAL A N 1
ATOM 1002 C CA . VAL A 1 144 ? 3.514 -13.741 -14.430 1.00 91.50 144 VAL A CA 1
ATOM 1003 C C . VAL A 1 144 ? 4.324 -13.521 -15.700 1.00 91.50 144 VAL A C 1
ATOM 1005 O O . VAL A 1 144 ? 4.129 -12.534 -16.405 1.00 91.50 144 VAL A O 1
ATOM 1008 N N . ALA A 1 145 ? 5.253 -14.437 -15.995 1.00 87.62 145 ALA A N 1
ATOM 1009 C CA . ALA A 1 145 ? 6.164 -14.341 -17.144 1.00 87.62 145 ALA A CA 1
ATOM 1010 C C . ALA A 1 145 ? 6.920 -12.994 -17.217 1.00 87.62 145 ALA A C 1
ATOM 1012 O O . ALA A 1 145 ? 7.071 -12.408 -18.289 1.00 87.62 145 ALA A O 1
ATOM 1013 N N . GLY A 1 146 ? 7.360 -12.491 -16.056 1.00 85.69 146 GLY A N 1
ATOM 1014 C CA . GLY A 1 146 ? 8.041 -11.200 -15.948 1.00 85.69 146 GLY A CA 1
ATOM 1015 C C . GLY A 1 146 ? 7.125 -10.003 -16.197 1.00 85.69 146 GLY A C 1
ATOM 1016 O O . GLY A 1 146 ? 7.602 -8.966 -16.625 1.00 85.69 146 GLY A O 1
ATOM 1017 N N . ARG A 1 147 ? 5.808 -10.133 -15.998 1.00 89.56 147 ARG A N 1
ATOM 1018 C CA . ARG A 1 147 ? 4.861 -9.015 -16.093 1.00 89.56 147 ARG A CA 1
ATOM 1019 C C . ARG A 1 147 ? 4.021 -8.911 -14.823 1.00 89.56 147 ARG A C 1
ATOM 1021 O O . ARG A 1 147 ? 3.503 -9.938 -14.382 1.00 89.56 147 ARG A O 1
ATOM 1028 N N . PRO A 1 148 ? 3.807 -7.698 -14.284 1.00 92.44 148 PRO A N 1
ATOM 1029 C CA . PRO A 1 148 ? 2.911 -7.516 -13.152 1.00 92.44 148 PRO A CA 1
ATOM 1030 C C . PRO A 1 148 ? 1.470 -7.872 -13.527 1.00 92.44 148 PRO A C 1
ATOM 1032 O O . PRO A 1 148 ? 0.926 -7.366 -14.518 1.00 92.44 148 PRO A O 1
ATOM 1035 N N . ALA A 1 149 ? 0.851 -8.729 -12.728 1.00 92.69 149 ALA A N 1
ATOM 1036 C CA . ALA A 1 149 ? -0.547 -9.116 -12.793 1.00 92.69 149 ALA A CA 1
ATOM 1037 C C . ALA A 1 149 ? -1.229 -8.777 -11.464 1.00 92.69 149 ALA A C 1
ATOM 1039 O O . ALA A 1 149 ? -0.604 -8.860 -10.410 1.00 92.69 149 ALA A O 1
ATOM 1040 N N . ALA A 1 150 ? -2.502 -8.392 -11.537 1.00 93.94 150 ALA A N 1
ATOM 1041 C CA . ALA A 1 150 ? -3.331 -8.099 -10.377 1.00 93.94 150 ALA A CA 1
ATOM 1042 C C . ALA A 1 150 ? -4.575 -8.989 -10.402 1.00 93.94 150 ALA A C 1
ATOM 1044 O O . ALA A 1 150 ? -5.219 -9.109 -11.449 1.00 93.94 150 ALA A O 1
ATOM 1045 N N . SER A 1 151 ? -4.918 -9.561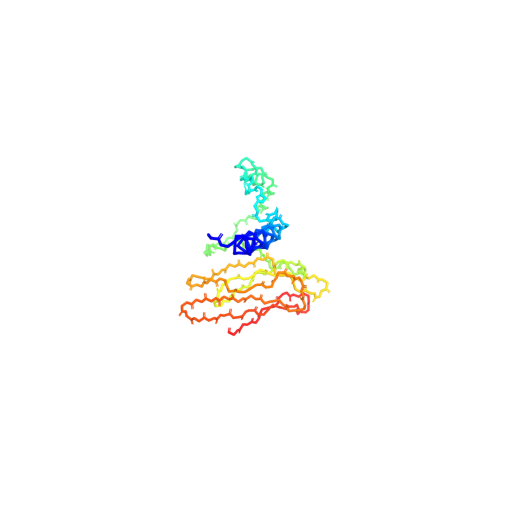 -9.257 1.00 94.94 151 SER A N 1
ATOM 1046 C CA . SER A 1 151 ? -6.221 -10.159 -8.960 1.00 94.94 151 SER A CA 1
ATOM 1047 C C . SER A 1 151 ? -6.850 -9.430 -7.778 1.00 94.94 151 SER A C 1
ATOM 1049 O O . SER A 1 151 ? -6.140 -8.792 -7.007 1.00 94.94 151 SER A O 1
ATOM 1051 N N . TRP A 1 152 ? -8.175 -9.470 -7.665 1.00 94.06 152 TRP A N 1
ATOM 1052 C CA . TRP A 1 152 ? -8.881 -8.836 -6.556 1.00 94.06 152 TRP A CA 1
ATOM 1053 C C . TRP A 1 152 ? -10.190 -9.553 -6.232 1.00 94.06 152 TRP A C 1
ATOM 1055 O O . TRP A 1 152 ? -10.782 -10.162 -7.130 1.00 94.06 152 TRP A O 1
ATOM 1065 N N . ASP A 1 153 ? -10.632 -9.414 -4.981 1.00 89.44 153 ASP A N 1
ATOM 1066 C CA . ASP A 1 153 ? -11.947 -9.826 -4.462 1.00 89.44 153 ASP A CA 1
ATOM 1067 C C . ASP A 1 153 ? -12.590 -8.693 -3.640 1.00 89.44 153 ASP A C 1
ATOM 1069 O O . ASP A 1 153 ? -11.839 -7.853 -3.075 1.00 89.44 153 ASP A O 1
#

Mean predicted aligned error: 18.44 Å

Solvent-accessible surface area (backbone atoms only — not comparable to full-atom values): 9104 Å² total; per-residue (Å²): 132,61,71,67,58,56,50,51,54,51,53,49,51,52,52,53,50,51,55,51,51,53,54,52,52,56,50,62,72,57,41,67,81,76,70,46,81,78,65,83,70,80,47,69,68,58,53,52,51,56,61,69,68,51,77,77,76,80,83,76,82,87,81,84,82,95,70,82,85,74,71,88,64,79,67,84,65,90,49,50,66,44,82,42,80,47,81,54,94,33,23,38,42,28,27,26,28,53,101,68,21,18,30,56,74,48,72,47,63,28,93,71,32,40,82,74,49,71,51,66,61,68,27,64,64,28,43,41,29,20,38,34,90,92,45,70,28,43,35,45,31,29,43,56,94,47,33,67,45,78,51,72,90

Sequence (153 aa):
MNRRFLLAVAGWLVAAGAATATGLAAVHVIGPGITGPVGEVVSEAAVARSLAAAPPPATAVPTGVPGPPTRPGAGPTDDPNSDRVMSTPGGTVVARCLEGEVLLVSWAPAQGYGIKEVDREPDAHVQVTFEGVAGQVEVDLSCVAGRPAASWD

Organism: NCBI:txid1282883

Secondary structure (DSSP, 8-state):
--HHHHHHHHHHHHHHHHHHHHHHHHHHHHGGGTSS-------HHHHHHHHHTSPPPP-PPP-S---------------TTS-EEEEETTEEEEEEEETTEEEEEEEEEPTTEEEEEE--S-BSEEEEEEEETTEEEEEEEEEETTEEEEEE-

Foldseek 3Di:
DDPVVVVVVVVVVVVVVVVVVVVVVVCVVVPCVPVPPDDPDCDVVNVVVVVVPDDPPDDDDDDDDDDPDDDPDPDPPVPLFDWDWDADPQWIWIWGDDPFWIATPDIDGDPQWDWDDWDGDTDQWTWTWIQGPVGIKIWIWHADPSHIDIDID

Radius of gyration: 26.22 Å; Cα contacts (8 Å, |Δi|>4): 195; chains: 1; bounding box: 34×41×101 Å

pLDDT: mean 78.26, std 19.46, range [38.53, 97.06]

Nearest PDB structures (foldseek):
  5g1l-assembly1_A  TM=5.256E-01  e=1.912E+00  Escherichia coli
  5g1k-assembly1_A  TM=5.297E-01  e=2.941E+00  Escherichia coli
  1k9a-assembly6_F  TM=5.140E-01  e=4.064E+00  Rattus norvegicus
  8xca-assembly1_A  TM=3.282E-01  e=1.311E+00  unidentified